Protein AF-A0A4U9V8L9-F1 (afdb_monomer_lite)

Sequence (41 aa):
MKLQSLLAIETPVIQASMVWLNSAELAAAVSNAGGAGCIRP

Radius of gyration: 10.31 Å; chains: 1; bounding box: 27×15×23 Å

Organism: Serratia fonticola (NCBI:txid47917)

Secondary structure (DSSP, 8-state):
-HHHHHHT-SSS-B----TTT--HHHHHHHHHTTSB-----

pLDDT: mean 89.25, std 7.05, range [61.91, 94.81]

Foldseek 3Di:
DVVCVVVVFPDADADDDDPPPLDPVQQVVQVVVRYGRDHDD

Structure (mmCIF, N/CA/C/O backbone):
data_AF-A0A4U9V8L9-F1
#
_entry.id   AF-A0A4U9V8L9-F1
#
loop_
_atom_site.group_PDB
_atom_site.id
_atom_site.type_symbol
_atom_site.label_atom_id
_atom_site.label_alt_id
_atom_site.label_comp_id
_atom_site.label_asym_id
_atom_site.label_entity_id
_atom_site.label_seq_id
_atom_site.pdbx_PDB_ins_code
_atom_site.Cartn_x
_atom_site.Cartn_y
_atom_site.Cartn_z
_atom_site.occupancy
_atom_site.B_iso_or_equiv
_atom_site.auth_seq_id
_atom_site.auth_comp_id
_atom_site.auth_asym_id
_atom_site.auth_atom_id
_atom_site.pdbx_PDB_model_num
ATOM 1 N N . MET A 1 1 ? -9.455 4.245 13.293 1.00 61.91 1 MET A N 1
ATOM 2 C CA . MET A 1 1 ? -9.656 3.846 11.882 1.00 61.91 1 MET A CA 1
ATOM 3 C C . MET A 1 1 ? -10.073 4.997 10.942 1.00 61.91 1 MET A C 1
ATOM 5 O O . MET A 1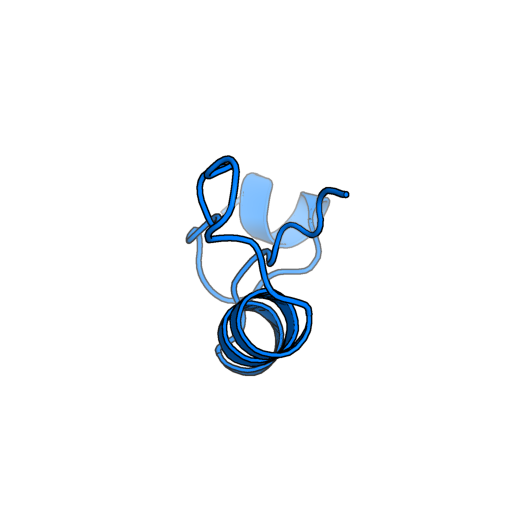 1 ? -10.482 4.726 9.827 1.00 61.91 1 MET A O 1
ATOM 9 N N . LYS A 1 2 ? -9.927 6.289 11.303 1.00 78.06 2 LYS A N 1
ATOM 10 C CA . LYS A 1 2 ? -10.319 7.411 10.410 1.00 78.06 2 LYS A CA 1
ATOM 11 C C . LYS A 1 2 ? -9.481 7.511 9.128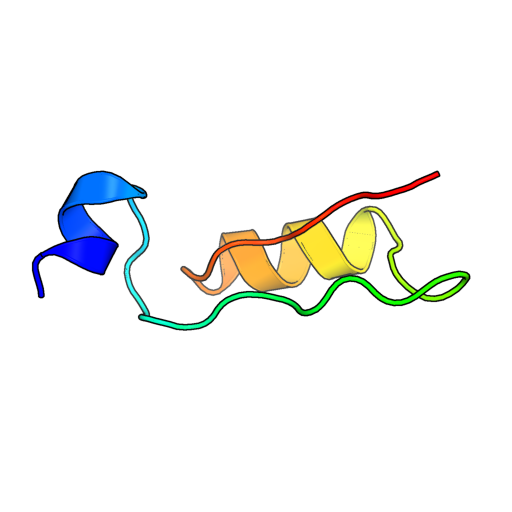 1.00 78.06 2 LYS A C 1
ATOM 13 O O . LYS A 1 2 ? -10.014 7.879 8.092 1.00 78.06 2 LYS A O 1
ATOM 18 N N . LEU A 1 3 ? -8.192 7.171 9.199 1.00 87.31 3 LEU A N 1
ATOM 19 C CA . LEU A 1 3 ? -7.279 7.265 8.056 1.00 87.31 3 LEU A CA 1
ATOM 20 C C . LEU A 1 3 ? -7.584 6.217 6.974 1.00 87.31 3 LEU A C 1
ATOM 22 O O . LEU A 1 3 ? -7.602 6.552 5.797 1.00 87.31 3 LEU A O 1
ATOM 26 N N . GLN A 1 4 ? -7.891 4.983 7.385 1.00 88.88 4 GLN A N 1
ATOM 27 C CA . GLN A 1 4 ? -8.302 3.890 6.494 1.00 88.88 4 GLN A CA 1
ATOM 28 C C . GLN A 1 4 ? -9.549 4.262 5.688 1.00 88.88 4 GLN A C 1
ATOM 30 O O . GLN A 1 4 ? -9.553 4.149 4.468 1.00 88.88 4 GLN A O 1
ATOM 35 N N . SER A 1 5 ? -10.577 4.797 6.354 1.00 90.44 5 SER A N 1
ATOM 36 C CA . SER A 1 5 ? -11.808 5.243 5.692 1.00 90.44 5 SER A CA 1
ATOM 37 C C . SER A 1 5 ? -11.608 6.466 4.792 1.00 90.44 5 SER A C 1
ATOM 39 O O . SER A 1 5 ? -12.327 6.612 3.812 1.00 90.44 5 SER A O 1
ATOM 41 N N . LEU A 1 6 ? -10.653 7.345 5.117 1.00 92.94 6 LEU A N 1
ATOM 42 C CA . LEU A 1 6 ? -10.351 8.535 4.318 1.00 92.94 6 LEU A CA 1
ATOM 43 C C . LEU A 1 6 ? -9.580 8.193 3.035 1.00 92.94 6 LEU A C 1
ATOM 45 O O . LEU A 1 6 ? -9.841 8.781 1.993 1.00 92.94 6 LEU A O 1
ATOM 49 N N . LEU A 1 7 ? -8.625 7.265 3.125 1.00 91.25 7 LEU A N 1
ATOM 50 C CA . LEU A 1 7 ? -7.752 6.864 2.017 1.00 91.25 7 LEU A CA 1
ATOM 51 C C . LEU A 1 7 ? -8.239 5.609 1.279 1.00 91.25 7 LEU A C 1
ATOM 53 O O . LEU A 1 7 ? -7.580 5.177 0.342 1.00 91.25 7 LEU A O 1
ATOM 57 N N . ALA A 1 8 ? -9.370 5.032 1.697 1.00 91.12 8 ALA A N 1
ATOM 58 C CA . ALA A 1 8 ? -9.910 3.776 1.176 1.00 91.12 8 ALA A CA 1
ATOM 59 C C . ALA A 1 8 ? -8.889 2.616 1.193 1.00 91.12 8 ALA A C 1
ATOM 61 O O . ALA A 1 8 ? -8.778 1.859 0.233 1.00 91.12 8 ALA A O 1
ATOM 62 N N . ILE A 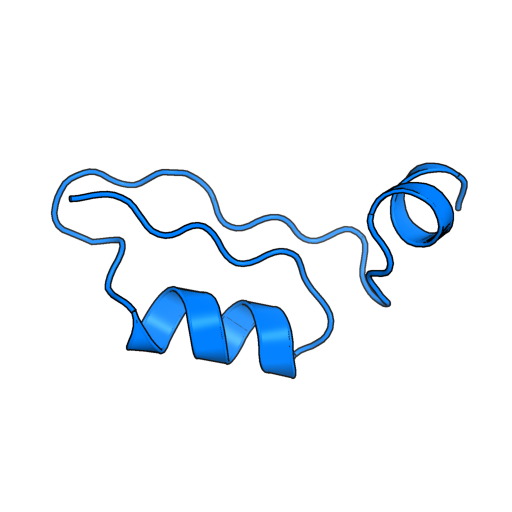1 9 ? -8.150 2.482 2.299 1.00 93.38 9 ILE A N 1
ATOM 63 C CA . ILE A 1 9 ? -7.167 1.409 2.525 1.00 93.38 9 ILE A CA 1
ATOM 64 C C . ILE A 1 9 ? -7.606 0.502 3.674 1.00 93.38 9 ILE A C 1
ATOM 66 O O . ILE A 1 9 ? -8.200 0.961 4.651 1.00 93.38 9 ILE A O 1
ATOM 70 N N . GLU A 1 10 ? -7.286 -0.785 3.580 1.00 93.19 10 GLU A N 1
ATOM 71 C CA . GLU A 1 10 ? -7.634 -1.787 4.593 1.00 93.19 10 GLU A CA 1
ATOM 72 C C . GLU A 1 10 ? -6.654 -1.754 5.768 1.00 93.19 10 GLU A C 1
ATOM 74 O O . GLU A 1 10 ? -7.042 -1.797 6.938 1.00 93.19 10 GLU A O 1
ATOM 79 N N . THR A 1 11 ? -5.366 -1.599 5.471 1.00 91.75 11 THR A N 1
ATOM 80 C CA . THR A 1 11 ? -4.296 -1.530 6.465 1.00 91.75 11 THR A CA 1
ATOM 81 C C . THR A 1 11 ? -3.765 -0.104 6.569 1.00 91.75 11 THR A C 1
ATOM 83 O O . THR A 1 11 ? -3.671 0.602 5.567 1.00 91.75 11 THR A O 1
ATOM 86 N N . PRO A 1 12 ? -3.392 0.371 7.769 1.00 92.56 12 PRO A N 1
ATOM 87 C CA . PRO A 1 12 ? -2.845 1.712 7.946 1.00 92.56 12 PRO A CA 1
ATOM 88 C C . PRO A 1 12 ? -1.348 1.747 7.577 1.00 92.56 12 PRO A C 1
ATOM 90 O O . PRO A 1 12 ? -0.531 2.264 8.336 1.00 92.56 12 PRO A O 1
ATOM 93 N N . VAL A 1 13 ? -0.984 1.156 6.435 1.00 92.50 13 VAL A N 1
ATOM 94 C CA . VAL A 1 13 ? 0.386 1.074 5.913 1.00 92.50 13 VAL A CA 1
ATOM 95 C C . VAL A 1 13 ? 0.489 1.956 4.677 1.00 92.50 13 VAL A C 1
ATOM 97 O O . VAL A 1 13 ? -0.301 1.832 3.743 1.00 92.50 13 VAL A O 1
ATOM 100 N N . ILE A 1 14 ? 1.475 2.851 4.673 1.00 92.94 14 ILE A N 1
ATOM 101 C CA . ILE A 1 14 ? 1.743 3.775 3.569 1.00 92.94 14 ILE A CA 1
ATOM 102 C C . ILE A 1 14 ? 3.176 3.540 3.106 1.00 92.94 14 ILE A C 1
ATOM 104 O O . ILE A 1 14 ? 4.104 3.566 3.917 1.00 92.94 14 ILE A O 1
ATOM 108 N N . GLN A 1 15 ? 3.362 3.309 1.808 1.00 93.62 15 GLN A N 1
ATOM 109 C CA . GLN A 1 15 ? 4.689 3.195 1.216 1.00 93.62 15 GLN A CA 1
ATOM 110 C C . GLN A 1 15 ? 5.411 4.546 1.305 1.00 93.62 15 GLN A C 1
ATOM 112 O O . GLN A 1 15 ? 4.921 5.558 0.806 1.00 93.62 15 GLN A O 1
ATOM 117 N N . ALA A 1 16 ? 6.601 4.570 1.908 1.00 91.75 16 ALA A N 1
ATOM 118 C CA . ALA A 1 16 ? 7.439 5.764 1.910 1.00 91.75 16 ALA A CA 1
ATOM 119 C C . ALA A 1 16 ? 7.901 6.118 0.486 1.00 91.75 16 ALA A C 1
ATOM 121 O O . ALA A 1 16 ? 8.165 5.241 -0.337 1.00 91.75 16 ALA A O 1
ATOM 122 N N . SER A 1 17 ? 8.046 7.414 0.198 1.00 88.94 17 SER A N 1
ATOM 123 C CA . SER A 1 17 ? 8.602 7.855 -1.080 1.00 88.94 17 SER A CA 1
ATOM 124 C C . SER A 1 17 ? 10.119 7.665 -1.107 1.00 88.94 17 SER A C 1
ATOM 126 O O . SER A 1 17 ? 10.842 8.430 -0.471 1.00 88.94 17 SER A O 1
ATOM 128 N N . MET A 1 18 ? 10.603 6.692 -1.877 1.00 87.56 18 MET A N 1
ATOM 129 C CA . MET A 1 18 ? 12.026 6.397 -2.044 1.00 87.56 18 MET A CA 1
ATOM 130 C C . MET A 1 18 ? 12.475 6.739 -3.467 1.00 87.56 18 MET A C 1
ATOM 132 O O . MET A 1 18 ? 12.010 6.152 -4.445 1.00 87.56 18 MET A O 1
ATOM 136 N N . VAL A 1 19 ? 13.392 7.702 -3.594 1.00 84.31 19 VAL A N 1
ATOM 137 C CA . VAL A 1 19 ? 13.974 8.074 -4.894 1.00 84.31 19 VAL A CA 1
ATOM 138 C C . VAL A 1 19 ? 14.728 6.865 -5.459 1.00 84.31 19 VAL A C 1
ATOM 140 O O . VAL A 1 19 ? 15.457 6.213 -4.714 1.00 84.31 19 VAL A O 1
ATOM 143 N N . TRP A 1 20 ? 14.534 6.566 -6.749 1.00 80.88 20 TRP A N 1
ATOM 144 C CA . TRP A 1 20 ? 15.096 5.408 -7.473 1.00 80.88 20 TRP A CA 1
ATOM 145 C C . TRP A 1 20 ? 14.560 4.018 -7.095 1.00 80.88 20 TRP A C 1
ATOM 147 O O . TRP A 1 20 ? 14.877 3.057 -7.790 1.00 80.88 20 TRP A O 1
ATOM 157 N N . LEU A 1 21 ? 13.743 3.893 -6.042 1.00 83.12 21 LEU A N 1
ATOM 158 C CA . LEU A 1 21 ? 13.190 2.606 -5.586 1.00 83.12 21 LEU A CA 1
ATOM 159 C C . LEU A 1 21 ? 11.665 2.495 -5.737 1.00 83.12 21 LEU A C 1
ATOM 161 O O . LEU A 1 21 ? 11.120 1.395 -5.664 1.00 83.12 21 LEU A O 1
ATOM 165 N N . ASN A 1 22 ? 10.975 3.617 -5.958 1.00 85.25 22 ASN A N 1
ATOM 166 C CA . ASN A 1 22 ? 9.525 3.679 -6.138 1.00 85.25 22 ASN A CA 1
ATOM 167 C C . ASN A 1 22 ? 9.081 3.187 -7.527 1.00 85.25 22 ASN A C 1
ATOM 169 O O . ASN A 1 22 ? 8.561 3.957 -8.335 1.00 85.25 22 ASN A O 1
ATOM 173 N N . SER A 1 23 ? 9.273 1.898 -7.800 1.00 90.06 23 SER A N 1
ATOM 174 C CA . SER A 1 23 ? 8.767 1.276 -9.023 1.00 90.06 23 SER A CA 1
ATOM 175 C C . SER A 1 23 ? 7.235 1.155 -8.999 1.00 90.06 23 SER A C 1
ATOM 177 O O . SER A 1 23 ? 6.605 1.113 -7.935 1.00 90.06 23 SER A O 1
ATOM 179 N N . ALA A 1 24 ? 6.621 1.090 -10.183 1.00 91.50 24 ALA A N 1
ATOM 180 C CA . ALA A 1 24 ? 5.176 0.908 -10.305 1.00 91.50 24 ALA A CA 1
ATOM 181 C C . ALA A 1 24 ? 4.731 -0.451 -9.739 1.00 91.50 24 ALA A C 1
ATOM 183 O O . ALA A 1 24 ? 3.663 -0.550 -9.137 1.00 91.50 24 ALA A O 1
ATOM 184 N N . GLU A 1 25 ? 5.571 -1.480 -9.869 1.00 93.19 25 GLU A N 1
ATOM 185 C CA . GLU A 1 25 ? 5.334 -2.816 -9.323 1.00 93.19 25 GLU A CA 1
ATOM 186 C C . GLU A 1 25 ? 5.290 -2.794 -7.795 1.00 93.19 25 GLU A C 1
ATOM 188 O O . GLU A 1 25 ? 4.405 -3.409 -7.203 1.00 93.19 25 GLU A O 1
ATOM 193 N N . LEU A 1 26 ? 6.199 -2.054 -7.149 1.00 92.19 26 LEU A N 1
ATOM 194 C CA . LEU A 1 26 ? 6.208 -1.915 -5.694 1.00 92.19 26 LEU A CA 1
ATOM 195 C C . LEU A 1 26 ? 4.945 -1.202 -5.199 1.00 92.19 26 LEU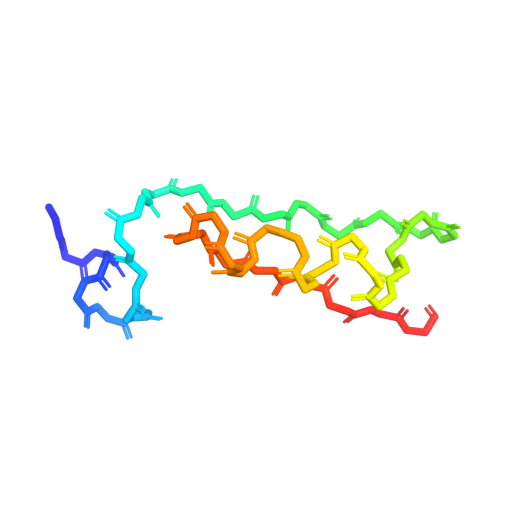 A C 1
ATOM 197 O O . LEU A 1 26 ? 4.290 -1.678 -4.271 1.00 92.19 26 LEU A O 1
ATOM 201 N N . ALA A 1 27 ? 4.563 -0.098 -5.842 1.00 93.56 27 ALA A N 1
ATOM 202 C CA . ALA A 1 27 ? 3.355 0.635 -5.476 1.00 93.56 27 ALA A CA 1
ATOM 203 C C . ALA A 1 27 ? 2.080 -0.196 -5.697 1.00 93.56 27 ALA A C 1
ATOM 205 O O . ALA A 1 27 ? 1.172 -0.172 -4.861 1.00 93.56 27 ALA A O 1
ATOM 206 N N . ALA A 1 28 ? 2.024 -0.976 -6.780 1.00 93.69 28 ALA A N 1
ATOM 207 C CA . ALA A 1 28 ? 0.928 -1.902 -7.042 1.00 93.69 28 ALA A CA 1
ATOM 208 C C . ALA A 1 28 ? 0.884 -3.034 -6.006 1.00 93.69 28 ALA A C 1
ATOM 210 O O . ALA A 1 28 ? -0.190 -3.354 -5.504 1.00 93.69 28 ALA A O 1
ATOM 211 N N . ALA A 1 29 ? 2.034 -3.598 -5.624 1.00 94.38 29 ALA A N 1
ATOM 212 C CA . ALA A 1 29 ? 2.114 -4.637 -4.600 1.00 94.38 29 ALA A CA 1
ATOM 213 C C . ALA A 1 29 ? 1.605 -4.143 -3.236 1.00 94.38 29 ALA A C 1
ATOM 215 O O . ALA A 1 29 ? 0.815 -4.834 -2.595 1.00 94.38 29 ALA A O 1
ATOM 216 N N . VAL A 1 30 ? 1.991 -2.930 -2.816 1.00 93.62 30 VAL A N 1
ATOM 217 C CA . VAL A 1 30 ? 1.504 -2.324 -1.561 1.00 93.62 30 VAL A CA 1
ATOM 218 C C . VAL A 1 30 ? 0.000 -2.047 -1.621 1.00 93.62 30 VAL A C 1
ATOM 220 O O . VAL A 1 30 ? -0.709 -2.310 -0.652 1.00 93.62 30 VAL A O 1
ATOM 223 N N . SER A 1 31 ? -0.496 -1.562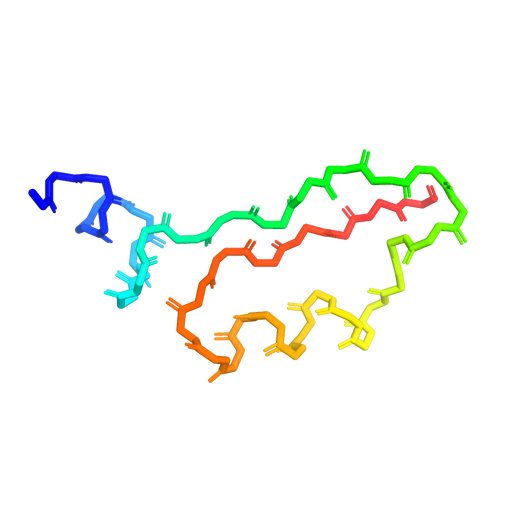 -2.762 1.00 94.56 31 SER A N 1
ATOM 224 C CA . SER A 1 31 ? -1.925 -1.284 -2.952 1.00 94.56 31 SER A CA 1
ATOM 225 C C . SER A 1 31 ? -2.765 -2.566 -2.942 1.00 94.56 31 SER A C 1
ATOM 227 O O . SER A 1 31 ? -3.797 -2.624 -2.281 1.00 94.56 31 SER A O 1
ATOM 229 N N . ASN A 1 32 ? -2.283 -3.632 -3.589 1.00 94.81 32 ASN A N 1
ATOM 230 C CA . ASN A 1 32 ? -2.938 -4.944 -3.599 1.00 94.81 32 ASN A CA 1
ATOM 231 C C . ASN A 1 32 ? -2.927 -5.629 -2.228 1.00 94.81 32 ASN A C 1
ATOM 233 O O . ASN A 1 32 ? -3.824 -6.410 -1.929 1.00 94.81 32 ASN A O 1
ATOM 237 N N . ALA A 1 33 ? -1.935 -5.334 -1.387 1.00 94.31 33 ALA A N 1
ATOM 238 C CA . ALA A 1 33 ? -1.905 -5.782 0.003 1.00 94.31 33 ALA A CA 1
ATOM 239 C C . ALA A 1 33 ? -2.854 -4.978 0.920 1.00 94.31 33 ALA A C 1
ATOM 241 O O . ALA A 1 33 ? -2.889 -5.221 2.126 1.00 94.31 33 ALA A O 1
ATOM 242 N N . GLY A 1 34 ? -3.600 -4.007 0.376 1.00 92.00 34 GLY A N 1
ATOM 243 C CA . GLY A 1 34 ? -4.555 -3.186 1.118 1.00 92.00 34 GLY A CA 1
ATOM 244 C C . GLY A 1 34 ? -3.934 -1.969 1.809 1.00 92.00 34 GLY A C 1
ATOM 245 O O . GLY A 1 34 ? -4.547 -1.425 2.728 1.00 92.00 34 GLY A O 1
ATOM 246 N N . GLY A 1 35 ? -2.720 -1.561 1.430 1.00 93.50 35 GLY A N 1
ATOM 247 C CA . GLY A 1 35 ? -2.067 -0.326 1.879 1.00 93.50 35 GLY A CA 1
ATOM 248 C C . GLY A 1 35 ? -2.125 0.789 0.828 1.00 93.50 35 GLY A C 1
ATOM 249 O O . GLY A 1 35 ? -2.718 0.635 -0.234 1.00 93.50 35 GLY A O 1
ATOM 250 N N . ALA A 1 36 ? -1.482 1.925 1.101 1.00 94.12 36 ALA A N 1
ATOM 251 C CA . ALA A 1 36 ? -1.350 3.020 0.136 1.00 94.12 36 ALA A CA 1
ATOM 252 C C . ALA A 1 36 ? 0.020 2.974 -0.563 1.00 94.12 36 ALA A C 1
ATOM 254 O O . ALA A 1 36 ? 1.040 3.335 0.036 1.00 94.12 36 ALA A O 1
ATOM 255 N N . GLY A 1 37 ? 0.051 2.536 -1.825 1.00 92.25 37 GLY A N 1
ATOM 256 C CA . GLY A 1 37 ? 1.242 2.601 -2.678 1.00 92.25 37 GLY A CA 1
ATOM 257 C C . GLY A 1 37 ? 1.533 4.019 -3.183 1.00 92.25 37 GLY A C 1
ATOM 258 O O . GLY A 1 37 ? 0.621 4.815 -3.392 1.00 92.25 37 GLY A O 1
ATOM 259 N N . CYS A 1 38 ? 2.811 4.341 -3.390 1.00 91.75 38 CYS A N 1
ATOM 260 C CA . CYS A 1 38 ? 3.276 5.653 -3.842 1.00 91.75 38 CYS A CA 1
ATOM 261 C C . CYS A 1 38 ? 4.203 5.509 -5.056 1.00 91.75 38 CYS A C 1
ATOM 263 O O . CYS A 1 38 ? 5.282 4.926 -4.964 1.00 91.75 38 CYS A O 1
ATOM 265 N N . ILE A 1 39 ? 3.816 6.095 -6.190 1.00 91.38 39 ILE A N 1
ATOM 266 C CA . ILE A 1 39 ? 4.642 6.147 -7.405 1.00 91.38 39 ILE A CA 1
ATOM 267 C C . ILE A 1 39 ? 5.304 7.518 -7.490 1.00 91.38 39 ILE A C 1
ATOM 269 O O . ILE A 1 39 ? 4.681 8.542 -7.202 1.00 91.38 39 ILE A O 1
ATOM 273 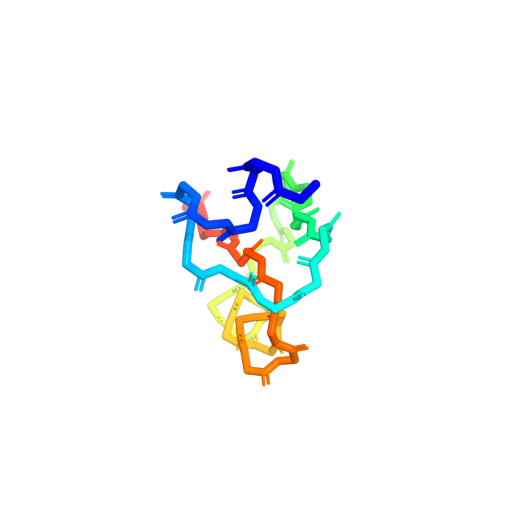N N . ARG A 1 40 ? 6.573 7.545 -7.891 1.00 77.12 40 ARG A N 1
ATOM 274 C CA . ARG A 1 40 ? 7.306 8.778 -8.175 1.00 77.12 40 ARG A CA 1
ATOM 275 C C . ARG A 1 40 ? 8.204 8.544 -9.401 1.00 77.12 40 ARG A C 1
ATOM 277 O O . ARG A 1 40 ? 8.706 7.429 -9.515 1.00 77.12 40 ARG A O 1
ATOM 284 N N . PRO A 1 41 ? 8.370 9.533 -10.303 1.00 67.44 41 PRO A N 1
ATOM 285 C CA . PRO A 1 41 ? 9.394 9.464 -11.344 1.00 67.44 41 PRO A CA 1
ATOM 286 C C . PRO A 1 41 ? 10.808 9.350 -10.760 1.00 67.44 41 PRO A C 1
ATOM 288 O O . PRO A 1 41 ? 11.037 9.832 -9.620 1.00 67.44 41 PRO A O 1
#

InterPro domains:
  IPR013785 Aldolase-type TIM barrel [G3DSA:3.20.20.70] (1-41)